Protein AF-X1BQ64-F1 (afdb_monomer_lite)

InterPro domains:
  IPR011990 Tetratricopeptide-like helical domain superfamily [G3DSA:1.25.40.10] (3-108)
  IPR011990 Tetratricopeptide-like helical domain superfamily [SSF48452] (9-136)

Sequence (144 aa):
MIAEEIETDLLERAKSEEKAYNWVEAANLYKSIIKLYLDNELIKKAAETYKRLGYVYSRAAETAEIAEEYLERYKNCVNAYKDAAKNYKQNGNRAEELECMAEALYFNGFIGYSHVEVRDFFSKSYDLFIKSSEIYSKEDDQEG

Secondary structure (DSSP, 8-state):
-HHHHHHHHHHHHHHHHHHTT-HHHHHHHHHHHHHHHHHTT-HHHHHHHHHHHHHHHHHHHHT-SSHHHHHHHHHHHHHHHHHHHHHHHHTT-HHHHHHHHHHHHHHHTTT-SSHHHHHHHHHHHHHHHHHHHHHHHHHHTT--

Foldseek 3Di:
DVLVVVLVVLVVVLVVCVVVLVLVVNLVSLVVNLVSCVVVVVLLVNLVSLLVSLVSLCSQLVVDPDPVSNLVSLVSSLVSLCSSLVSCVVVVNQLSNLLSQLSSLQSVLVNDDDPVSSVVSNVSSVVSNVVSVVVVVVVVVVVD

Radius of gyration: 16.23 Å; chains: 1; bounding box: 29×41×48 Å

Structure (mmCIF, N/CA/C/O backbone):
data_AF-X1BQ64-F1
#
_entry.id   AF-X1BQ64-F1
#
loop_
_atom_site.group_PDB
_atom_site.id
_atom_site.type_symbol
_atom_site.label_atom_id
_atom_site.label_alt_id
_atom_site.label_comp_id
_atom_site.label_asym_id
_atom_site.label_entity_id
_atom_site.label_seq_id
_atom_site.pdbx_PDB_ins_code
_atom_site.Cartn_x
_atom_site.Cartn_y
_atom_site.Cartn_z
_atom_site.occupancy
_atom_site.B_iso_or_equiv
_atom_site.auth_seq_id
_atom_site.auth_comp_id
_atom_site.auth_asym_id
_atom_site.auth_atom_id
_atom_site.pdbx_PDB_model_num
ATOM 1 N N . MET A 1 1 ? -16.000 -18.676 12.306 1.00 61.09 1 MET A N 1
ATOM 2 C CA . MET A 1 1 ? -15.314 -19.974 12.137 1.00 61.09 1 MET A CA 1
ATOM 3 C C . MET A 1 1 ? -14.824 -20.186 10.703 1.00 61.09 1 MET A C 1
ATOM 5 O O . MET A 1 1 ? -13.695 -19.806 10.466 1.00 61.09 1 MET A O 1
ATOM 9 N N . ILE A 1 2 ? -15.625 -20.629 9.715 1.00 66.88 2 ILE A N 1
ATOM 10 C CA . ILE A 1 2 ? -15.102 -20.884 8.342 1.00 66.88 2 ILE A CA 1
ATOM 11 C C . ILE A 1 2 ? -14.501 -19.624 7.678 1.00 66.88 2 ILE A C 1
ATOM 13 O O . ILE A 1 2 ? -13.438 -19.692 7.074 1.00 66.88 2 ILE A O 1
ATOM 17 N N . ALA A 1 3 ? -15.144 -18.458 7.811 1.00 72.81 3 ALA A N 1
ATOM 18 C CA . ALA A 1 3 ? -14.641 -17.214 7.215 1.00 72.81 3 ALA A CA 1
ATOM 19 C C . ALA A 1 3 ? -13.332 -16.709 7.857 1.00 72.81 3 ALA A C 1
ATOM 21 O O . ALA A 1 3 ? -12.485 -16.164 7.158 1.00 72.81 3 ALA A O 1
ATOM 22 N N . GLU A 1 4 ? -13.147 -16.932 9.162 1.00 78.69 4 GLU A N 1
ATOM 23 C CA . GLU A 1 4 ? -11.933 -16.537 9.895 1.00 78.69 4 GLU A CA 1
ATOM 24 C C . GLU A 1 4 ? -10.762 -17.479 9.588 1.00 78.69 4 GLU A C 1
ATOM 26 O O . GLU A 1 4 ? -9.623 -17.034 9.478 1.00 78.69 4 GLU A O 1
ATOM 31 N N . GLU A 1 5 ? -11.032 -18.774 9.398 1.00 82.69 5 GLU A N 1
ATOM 32 C CA . GLU A 1 5 ? -10.022 -19.743 8.955 1.00 82.69 5 GLU A CA 1
ATOM 33 C C . GLU A 1 5 ? -9.544 -19.430 7.531 1.00 82.69 5 GLU A C 1
ATOM 35 O O . GLU A 1 5 ? -8.342 -19.433 7.274 1.00 82.69 5 GLU A O 1
ATOM 40 N N . ILE A 1 6 ? -10.465 -19.076 6.625 1.00 85.94 6 ILE A N 1
ATOM 41 C CA . ILE A 1 6 ? -10.135 -18.647 5.256 1.00 85.94 6 ILE A CA 1
ATOM 42 C C . ILE A 1 6 ? -9.337 -17.336 5.260 1.00 85.94 6 ILE A C 1
ATOM 44 O O . ILE A 1 6 ? -8.346 -17.228 4.539 1.00 85.94 6 ILE A O 1
ATOM 48 N N . GLU A 1 7 ? -9.744 -16.343 6.060 1.00 90.50 7 GLU A N 1
ATOM 49 C CA . GLU A 1 7 ? -8.986 -15.096 6.253 1.00 90.50 7 GLU A CA 1
ATOM 50 C C . GLU A 1 7 ? -7.547 -15.396 6.686 1.00 90.50 7 GLU A C 1
ATOM 52 O O . GLU A 1 7 ? -6.596 -14.877 6.096 1.00 90.50 7 GLU A O 1
ATOM 57 N N . THR A 1 8 ? -7.397 -16.250 7.700 1.00 91.62 8 THR A N 1
ATOM 58 C CA . THR A 1 8 ? -6.100 -16.586 8.290 1.00 91.62 8 THR A CA 1
ATOM 59 C C . THR A 1 8 ? -5.190 -17.290 7.284 1.00 91.62 8 THR A C 1
ATOM 61 O O . THR A 1 8 ? -4.064 -16.835 7.084 1.00 91.62 8 THR A O 1
ATOM 64 N N . ASP A 1 9 ? -5.684 -18.324 6.590 1.00 94.56 9 ASP A N 1
ATOM 65 C CA . ASP A 1 9 ? -4.915 -19.050 5.565 1.00 94.56 9 ASP A CA 1
ATOM 66 C C . ASP A 1 9 ? -4.442 -18.116 4.443 1.00 94.56 9 ASP A C 1
ATOM 68 O O . ASP A 1 9 ? -3.261 -18.097 4.085 1.00 94.56 9 ASP A O 1
ATOM 72 N N . LEU A 1 10 ? -5.343 -17.277 3.920 1.00 95.31 10 LEU A N 1
ATOM 73 C CA . LEU A 1 10 ? -5.001 -16.328 2.862 1.00 95.31 10 LEU A CA 1
ATOM 74 C C . LEU A 1 10 ? -3.928 -15.338 3.318 1.00 95.31 10 LEU A C 1
ATOM 76 O O . LEU A 1 10 ? -3.000 -15.050 2.559 1.00 95.31 10 LEU A O 1
ATOM 80 N N . LEU A 1 11 ? -4.035 -14.819 4.543 1.00 95.62 11 LEU A N 1
ATOM 81 C CA . LEU A 1 11 ? -3.083 -13.850 5.077 1.00 95.62 11 LEU A CA 1
ATOM 82 C C . LEU A 1 11 ? -1.705 -14.470 5.330 1.00 95.62 11 LEU A C 1
ATOM 84 O O . LEU A 1 11 ? -0.687 -13.837 5.040 1.00 95.62 11 LEU A O 1
ATOM 88 N N . GLU A 1 12 ? -1.650 -15.692 5.858 1.00 97.06 12 GLU A N 1
ATOM 89 C CA . GLU A 1 12 ? -0.392 -16.418 6.052 1.00 97.06 12 GLU A CA 1
ATOM 90 C C . GLU A 1 12 ? 0.296 -16.707 4.720 1.00 97.06 12 GLU A C 1
ATOM 92 O O . GLU A 1 12 ? 1.495 -16.446 4.575 1.00 97.06 12 GLU A O 1
ATOM 97 N N . ARG A 1 13 ? -0.468 -17.147 3.716 1.00 98.00 13 ARG A N 1
ATOM 98 C CA . ARG A 1 13 ? 0.039 -17.363 2.358 1.00 98.00 13 ARG A CA 1
ATOM 99 C C . ARG A 1 13 ? 0.539 -16.068 1.731 1.00 98.00 13 ARG A C 1
ATOM 101 O O . ARG A 1 13 ? 1.666 -16.047 1.251 1.00 98.00 13 ARG A O 1
ATOM 108 N N . ALA A 1 14 ? -0.225 -14.975 1.812 1.00 98.06 14 ALA A N 1
ATOM 109 C CA . ALA A 1 14 ? 0.188 -13.672 1.281 1.00 98.06 14 ALA A CA 1
ATOM 110 C C . ALA A 1 14 ? 1.534 -13.229 1.874 1.00 98.06 14 ALA A C 1
ATOM 112 O O . ALA A 1 14 ? 2.447 -12.843 1.146 1.00 98.06 14 ALA A O 1
ATOM 113 N N . LYS A 1 15 ? 1.687 -13.359 3.198 1.00 97.75 15 LYS A N 1
ATOM 114 C CA . LYS A 1 15 ? 2.933 -13.046 3.911 1.00 97.75 15 LYS A CA 1
ATOM 115 C C . LYS A 1 15 ? 4.079 -13.988 3.541 1.00 97.75 15 LYS A C 1
ATOM 117 O O . LYS A 1 15 ? 5.228 -13.552 3.528 1.00 97.75 15 LYS A O 1
ATOM 122 N N . SER A 1 16 ? 3.800 -15.265 3.283 1.00 98.38 16 SER A N 1
ATOM 123 C CA . SER A 1 16 ? 4.810 -16.229 2.839 1.00 98.38 16 SER A CA 1
ATOM 124 C C . SER A 1 16 ? 5.330 -15.897 1.440 1.00 98.38 16 SER A C 1
ATOM 126 O O . SER A 1 16 ? 6.542 -15.830 1.252 1.00 98.38 16 SER A O 1
ATOM 128 N N . GLU A 1 17 ? 4.436 -15.623 0.489 1.00 98.56 17 GLU A N 1
ATOM 129 C CA . GLU A 1 17 ? 4.800 -15.205 -0.872 1.00 98.56 17 GLU A CA 1
ATOM 130 C C . GLU A 1 17 ? 5.589 -13.894 -0.859 1.00 98.56 17 GLU A C 1
ATOM 132 O O . GLU A 1 17 ? 6.604 -13.756 -1.539 1.00 98.56 17 GLU A O 1
ATOM 137 N N . GLU A 1 18 ? 5.184 -12.950 -0.008 1.00 97.69 18 GLU A N 1
ATOM 138 C CA . GLU A 1 18 ? 5.902 -11.697 0.175 1.00 97.69 18 GLU A CA 1
ATOM 139 C C . GLU A 1 18 ? 7.334 -11.918 0.700 1.00 97.69 18 GLU A C 1
ATOM 141 O O . GLU A 1 18 ? 8.289 -11.370 0.151 1.00 97.69 18 GLU A O 1
ATOM 146 N N . LYS A 1 19 ? 7.512 -12.768 1.721 1.00 97.62 19 LYS A N 1
ATOM 147 C CA . LYS A 1 19 ? 8.841 -13.144 2.242 1.00 97.62 19 LYS A CA 1
ATOM 148 C C . LYS A 1 19 ? 9.691 -13.894 1.215 1.00 97.62 19 LYS A C 1
ATOM 150 O O . LYS A 1 19 ? 10.915 -13.818 1.276 1.00 97.62 19 LYS A O 1
ATOM 155 N N . ALA A 1 20 ? 9.048 -14.618 0.304 1.00 98.19 20 ALA A N 1
ATOM 156 C CA . ALA A 1 20 ? 9.693 -15.328 -0.791 1.00 98.19 20 ALA A CA 1
ATOM 157 C C . ALA A 1 20 ? 9.993 -14.430 -2.006 1.00 98.19 20 ALA A C 1
ATOM 159 O O . ALA A 1 20 ? 10.523 -14.932 -2.992 1.00 98.19 20 ALA A O 1
ATOM 160 N N . TYR A 1 21 ? 9.706 -13.121 -1.939 1.00 97.62 21 TYR A N 1
ATOM 161 C CA . TYR A 1 21 ? 9.864 -12.162 -3.042 1.00 97.62 21 TYR A CA 1
ATOM 162 C C . TYR A 1 21 ? 8.944 -12.434 -4.249 1.00 97.62 21 TYR A C 1
ATOM 164 O O . TYR A 1 21 ? 9.131 -11.863 -5.324 1.00 97.62 21 TYR A O 1
ATOM 172 N N . ASN A 1 22 ? 7.902 -13.251 -4.071 1.00 98.06 22 ASN A N 1
ATOM 173 C CA . ASN A 1 22 ? 6.895 -13.556 -5.087 1.00 98.06 22 ASN A CA 1
ATOM 174 C C . ASN A 1 22 ? 5.824 -12.455 -5.118 1.00 98.06 22 ASN A C 1
ATOM 176 O O . ASN A 1 22 ? 4.651 -12.664 -4.802 1.00 98.06 22 ASN A O 1
ATOM 180 N N . TRP A 1 23 ? 6.239 -11.240 -5.482 1.00 98.25 23 TRP A N 1
ATOM 181 C CA . TRP A 1 23 ? 5.441 -10.023 -5.309 1.00 98.25 23 TRP A CA 1
ATOM 182 C C . TRP A 1 23 ? 4.087 -10.050 -6.024 1.00 98.25 23 TRP A C 1
ATOM 184 O O . TRP A 1 23 ? 3.084 -9.600 -5.475 1.00 98.25 23 TRP A O 1
ATOM 194 N N . VAL A 1 24 ? 4.035 -10.591 -7.243 1.00 97.56 24 VAL A N 1
ATOM 195 C CA . VAL A 1 24 ? 2.788 -10.661 -8.021 1.00 97.56 24 VAL A CA 1
ATOM 196 C C . VAL A 1 24 ? 1.768 -11.572 -7.336 1.00 97.56 24 VAL A C 1
ATOM 198 O O . VAL A 1 24 ? 0.597 -11.208 -7.230 1.00 97.56 24 VAL A O 1
ATOM 201 N N . GLU A 1 25 ? 2.214 -12.716 -6.816 1.00 98.38 25 GLU A N 1
ATOM 202 C CA . GLU A 1 25 ? 1.332 -13.653 -6.122 1.00 98.38 25 GLU A CA 1
ATOM 203 C C . GLU A 1 25 ? 0.868 -13.089 -4.775 1.00 98.38 25 GLU A C 1
ATOM 205 O O . GLU A 1 25 ? -0.328 -13.098 -4.476 1.00 98.38 25 GLU A O 1
ATOM 210 N N . ALA A 1 26 ? 1.776 -12.473 -4.011 1.00 98.50 26 ALA A N 1
ATOM 211 C CA . ALA A 1 26 ? 1.418 -11.762 -2.786 1.00 98.50 26 ALA A CA 1
ATOM 212 C C . ALA A 1 26 ? 0.346 -10.683 -3.044 1.00 98.50 26 ALA A C 1
ATOM 214 O O . ALA A 1 26 ? -0.633 -10.588 -2.302 1.00 98.50 26 ALA A O 1
ATOM 215 N N . ALA A 1 27 ? 0.468 -9.906 -4.127 1.00 98.38 27 ALA A N 1
ATOM 216 C CA . ALA A 1 27 ? -0.525 -8.897 -4.496 1.00 98.38 27 ALA A CA 1
ATOM 217 C C . ALA A 1 27 ? -1.903 -9.503 -4.823 1.00 98.38 27 ALA A C 1
ATOM 219 O O . ALA A 1 27 ? -2.931 -8.944 -4.427 1.00 98.38 27 ALA A O 1
ATOM 220 N N . ASN A 1 28 ? -1.949 -10.646 -5.513 1.00 98.19 28 ASN A N 1
ATOM 221 C CA . ASN A 1 28 ? -3.203 -11.344 -5.820 1.00 98.19 28 ASN A CA 1
ATOM 222 C C . ASN A 1 28 ? -3.909 -11.842 -4.549 1.00 98.19 28 ASN A C 1
ATOM 224 O O . ASN A 1 28 ? -5.133 -11.711 -4.413 1.00 98.19 28 ASN A O 1
ATOM 228 N N . LEU A 1 29 ? -3.139 -12.358 -3.590 1.00 98.50 29 LEU A N 1
ATOM 229 C CA . LEU A 1 29 ? -3.663 -12.800 -2.300 1.00 98.50 29 LEU A CA 1
ATOM 230 C C . LEU A 1 29 ? -4.183 -11.614 -1.478 1.00 98.50 29 LEU A C 1
ATOM 232 O O . LEU A 1 29 ? -5.324 -11.648 -1.018 1.00 98.50 29 LEU A O 1
ATOM 236 N N . TYR A 1 30 ? -3.424 -10.518 -1.383 1.00 98.50 30 TYR A N 1
ATOM 237 C CA . TYR A 1 30 ? -3.879 -9.307 -0.693 1.00 98.50 30 TYR A CA 1
ATOM 238 C C . TYR A 1 30 ? -5.149 -8.707 -1.313 1.00 98.50 30 TYR A C 1
ATOM 240 O O . TYR A 1 30 ? -6.047 -8.308 -0.574 1.00 98.50 30 TYR A O 1
ATOM 248 N N . LYS A 1 31 ? -5.299 -8.712 -2.645 1.00 98.12 31 LYS A N 1
ATOM 249 C CA . LYS A 1 31 ? -6.560 -8.325 -3.310 1.00 98.12 31 LYS A CA 1
ATOM 250 C C . LYS A 1 31 ? -7.748 -9.178 -2.862 1.00 98.12 31 LYS A C 1
ATOM 252 O O . LYS A 1 31 ? -8.836 -8.649 -2.636 1.00 98.12 31 LYS A O 1
ATOM 257 N N . SER A 1 32 ? -7.542 -10.487 -2.731 1.00 97.38 32 SER A N 1
ATOM 258 C CA . SER A 1 32 ? -8.586 -11.420 -2.290 1.00 97.38 32 SER A CA 1
ATOM 259 C C . SER A 1 32 ? -8.991 -11.158 -0.836 1.00 97.38 32 SER A C 1
ATOM 261 O O . SER A 1 32 ? -10.181 -11.111 -0.527 1.00 97.38 32 SER A O 1
ATOM 263 N N . ILE A 1 33 ? -8.011 -10.897 0.032 1.00 97.44 33 ILE A N 1
ATOM 264 C CA . ILE A 1 33 ? -8.221 -10.532 1.440 1.00 97.44 33 ILE A CA 1
ATOM 265 C C . ILE A 1 33 ? -8.971 -9.198 1.562 1.00 97.44 33 ILE A C 1
ATOM 267 O O . ILE A 1 33 ? -9.921 -9.092 2.331 1.00 97.44 33 ILE A O 1
ATOM 271 N N . ILE A 1 34 ? -8.598 -8.188 0.771 1.00 97.56 34 ILE A N 1
ATOM 272 C CA . ILE A 1 34 ? -9.287 -6.889 0.742 1.00 97.56 34 ILE A CA 1
ATOM 273 C C . ILE A 1 34 ? -10.762 -7.066 0.396 1.00 97.56 34 ILE A C 1
ATOM 275 O O . ILE A 1 34 ? -11.615 -6.500 1.076 1.00 97.56 34 ILE A O 1
ATOM 279 N N . LYS A 1 35 ? -11.071 -7.862 -0.635 1.00 96.38 35 LYS A N 1
ATOM 280 C CA . LYS A 1 35 ? -12.459 -8.144 -1.010 1.00 96.38 35 LYS A CA 1
ATOM 281 C C . LYS A 1 35 ? -13.223 -8.772 0.156 1.00 96.38 35 LYS A C 1
ATOM 283 O O . LYS A 1 35 ? -14.297 -8.290 0.493 1.00 96.38 35 LYS A O 1
ATOM 288 N N . LEU A 1 36 ? -12.635 -9.776 0.811 1.00 95.81 36 LEU A N 1
ATOM 289 C CA . LEU A 1 36 ? -13.225 -10.409 1.990 1.00 95.81 36 LEU A CA 1
ATOM 290 C C . LEU A 1 36 ? -13.492 -9.391 3.111 1.00 95.81 36 LEU A C 1
ATOM 292 O O . LEU A 1 36 ? -14.574 -9.396 3.693 1.00 95.81 36 LEU A O 1
ATOM 296 N N . TYR A 1 37 ? -12.548 -8.493 3.400 1.00 95.69 37 TYR A N 1
ATOM 297 C CA . TYR A 1 37 ? -12.737 -7.454 4.415 1.00 95.69 37 TYR A CA 1
ATOM 298 C C . TYR A 1 37 ? -13.831 -6.457 4.058 1.00 95.69 37 TYR A C 1
ATOM 300 O O . TYR A 1 37 ? -14.624 -6.106 4.928 1.00 95.69 37 TYR A O 1
ATOM 308 N N . LEU A 1 38 ? -13.904 -6.017 2.802 1.00 94.25 38 LEU A N 1
ATOM 309 C CA . LEU A 1 38 ? -14.946 -5.096 2.355 1.00 94.25 38 LEU A CA 1
ATOM 310 C C . LEU A 1 38 ? -16.334 -5.747 2.390 1.00 94.25 38 LEU A C 1
ATOM 312 O O . LEU A 1 38 ? -17.272 -5.114 2.866 1.00 94.25 38 LEU A O 1
ATOM 316 N N . ASP A 1 39 ? -16.450 -7.014 1.979 1.00 94.94 39 ASP A N 1
ATOM 317 C CA . ASP A 1 39 ? -17.705 -7.781 2.023 1.00 94.94 39 ASP A CA 1
ATOM 318 C C . ASP A 1 39 ? -18.225 -7.974 3.465 1.00 94.94 39 ASP A C 1
ATOM 320 O O . ASP A 1 39 ? -19.418 -8.189 3.669 1.00 94.94 39 ASP A O 1
ATOM 324 N N . ASN A 1 40 ? -17.345 -7.869 4.467 1.00 93.62 40 ASN A N 1
ATOM 325 C CA . ASN A 1 40 ? -17.672 -7.972 5.894 1.00 93.62 40 ASN A CA 1
ATOM 326 C C . ASN A 1 40 ? -17.602 -6.621 6.636 1.00 93.62 40 ASN A C 1
ATOM 328 O O . ASN A 1 40 ? -17.549 -6.602 7.863 1.00 93.62 40 ASN A O 1
ATOM 332 N N . GLU A 1 41 ? -17.560 -5.496 5.913 1.00 94.19 41 GLU A N 1
ATOM 333 C CA . GLU A 1 41 ? -17.507 -4.134 6.478 1.00 94.19 41 GLU A CA 1
ATOM 334 C C . GLU A 1 41 ? -16.303 -3.871 7.417 1.00 94.19 41 GLU A C 1
ATOM 336 O O . GLU A 1 41 ? -16.298 -2.945 8.230 1.00 94.19 41 GLU A O 1
ATOM 341 N N . LEU A 1 42 ? -15.218 -4.640 7.279 1.00 94.19 42 LEU A N 1
ATOM 342 C CA . LEU A 1 42 ? -13.988 -4.520 8.070 1.00 94.19 42 LEU A CA 1
ATOM 343 C C . LEU A 1 42 ? -13.058 -3.439 7.493 1.00 94.19 42 LEU A C 1
ATOM 345 O O . LEU A 1 42 ? -11.916 -3.702 7.108 1.00 94.19 42 LEU A O 1
ATOM 349 N N . ILE A 1 43 ? -13.543 -2.194 7.441 1.00 94.56 43 ILE A N 1
ATOM 350 C CA . ILE A 1 43 ? -12.898 -1.073 6.729 1.00 94.56 43 ILE A CA 1
ATOM 351 C C . ILE A 1 43 ? -11.468 -0.800 7.212 1.00 94.56 43 ILE A C 1
ATOM 353 O O . ILE A 1 43 ? -10.585 -0.526 6.399 1.00 94.56 43 ILE A O 1
ATOM 357 N N . LYS A 1 44 ? -11.205 -0.903 8.522 1.00 95.19 44 LYS A N 1
ATOM 358 C CA . LYS A 1 44 ? -9.856 -0.702 9.080 1.00 95.19 44 LYS A CA 1
ATOM 359 C C . LYS A 1 44 ? -8.861 -1.745 8.561 1.00 95.19 44 LYS A C 1
ATOM 361 O O . LYS A 1 44 ? -7.815 -1.371 8.037 1.00 95.19 44 LYS A O 1
ATOM 366 N N . LYS A 1 45 ? -9.218 -3.033 8.623 1.00 96.00 45 LYS A N 1
ATOM 367 C CA . LYS A 1 45 ? -8.375 -4.118 8.095 1.00 96.00 45 LYS A CA 1
ATOM 368 C C . LYS A 1 45 ? -8.179 -3.987 6.582 1.00 96.00 45 LYS A C 1
ATOM 370 O O . LYS A 1 45 ? -7.082 -4.220 6.074 1.00 96.00 45 LYS A O 1
ATOM 375 N N . ALA A 1 46 ? -9.220 -3.574 5.854 1.00 97.06 46 ALA A N 1
ATOM 376 C CA . ALA A 1 46 ? -9.112 -3.295 4.426 1.00 97.06 46 ALA A CA 1
ATOM 377 C C . ALA A 1 46 ? -8.100 -2.172 4.146 1.00 97.06 46 ALA A C 1
ATOM 379 O O . ALA A 1 46 ? -7.266 -2.335 3.263 1.00 97.06 46 ALA A O 1
ATOM 380 N N . ALA A 1 47 ? -8.124 -1.070 4.907 1.00 97.94 47 ALA A N 1
ATOM 381 C CA . ALA A 1 47 ? -7.175 0.041 4.765 1.00 97.94 47 ALA A CA 1
ATOM 382 C C . ALA A 1 47 ? -5.714 -0.406 4.951 1.00 97.94 47 ALA A C 1
ATOM 384 O O . ALA A 1 47 ? -4.879 -0.162 4.081 1.00 97.94 47 ALA A O 1
ATOM 385 N N . GLU A 1 48 ? -5.434 -1.136 6.034 1.00 98.00 48 GLU A N 1
ATOM 386 C CA . GLU A 1 48 ? -4.105 -1.693 6.329 1.00 98.00 48 GLU A CA 1
ATOM 387 C C . GLU A 1 48 ? -3.628 -2.629 5.208 1.00 98.00 48 GLU A C 1
ATOM 389 O O . GLU A 1 48 ? -2.474 -2.587 4.774 1.00 98.00 48 GLU A O 1
ATOM 394 N N . THR A 1 49 ? -4.543 -3.440 4.675 1.00 98.38 49 THR A N 1
ATOM 395 C CA . THR A 1 49 ? -4.227 -4.383 3.598 1.00 98.38 49 THR A CA 1
ATOM 396 C C . THR A 1 49 ? -4.025 -3.679 2.260 1.00 98.38 49 THR A C 1
ATOM 398 O O . THR A 1 49 ? -3.129 -4.060 1.511 1.00 98.38 49 THR A O 1
ATOM 401 N N . TYR A 1 50 ? -4.778 -2.617 1.962 1.00 98.75 50 TYR A N 1
ATOM 402 C CA . TYR A 1 50 ? -4.528 -1.755 0.804 1.00 98.75 50 TYR A CA 1
ATOM 403 C C . TYR A 1 50 ? -3.153 -1.079 0.888 1.00 98.75 50 TYR A C 1
ATOM 405 O O . TYR A 1 50 ? -2.429 -1.068 -0.108 1.00 98.75 50 TYR A O 1
ATOM 413 N N . LYS A 1 51 ? -2.752 -0.582 2.068 1.00 98.62 51 LYS A N 1
ATOM 414 C CA . LYS A 1 51 ? -1.409 -0.019 2.294 1.00 98.62 51 LYS A CA 1
ATOM 415 C C . LYS A 1 51 ? -0.330 -1.069 2.004 1.00 98.62 51 LYS A C 1
ATOM 417 O O . LYS A 1 51 ? 0.625 -0.793 1.277 1.00 98.62 51 LYS A O 1
ATOM 422 N N . ARG A 1 52 ? -0.513 -2.308 2.486 1.00 98.50 52 ARG A N 1
ATOM 423 C CA . ARG A 1 52 ? 0.414 -3.415 2.190 1.00 98.50 52 ARG A CA 1
ATOM 424 C C . ARG A 1 52 ? 0.420 -3.809 0.712 1.00 98.50 52 ARG A C 1
ATOM 426 O O . ARG A 1 52 ? 1.487 -4.067 0.165 1.00 98.50 52 ARG A O 1
ATOM 433 N N . LEU A 1 53 ? -0.737 -3.804 0.053 1.00 98.75 53 LEU A N 1
ATOM 434 C CA . LEU A 1 53 ? -0.857 -4.056 -1.383 1.00 98.75 53 LEU A CA 1
ATOM 435 C C . LEU A 1 53 ? -0.110 -2.996 -2.208 1.00 98.75 53 LEU A C 1
ATOM 437 O O . LEU A 1 53 ? 0.557 -3.354 -3.176 1.00 98.75 53 LEU A O 1
ATOM 441 N N . GLY A 1 54 ? -0.177 -1.719 -1.813 1.00 98.75 54 GLY A N 1
ATOM 442 C CA . GLY A 1 54 ? 0.605 -0.638 -2.419 1.00 98.75 54 GLY A CA 1
ATOM 443 C C . GLY A 1 54 ? 2.106 -0.922 -2.365 1.00 98.75 54 GLY A C 1
ATOM 444 O O . GLY A 1 54 ? 2.772 -0.928 -3.401 1.00 98.75 54 GLY A O 1
ATOM 445 N N . TYR A 1 55 ? 2.606 -1.283 -1.181 1.00 98.50 55 TYR A N 1
ATOM 446 C CA . TYR A 1 55 ? 3.997 -1.703 -0.996 1.00 98.50 55 TYR A CA 1
ATOM 447 C C . TYR A 1 55 ? 4.368 -2.898 -1.885 1.00 98.50 55 TYR A C 1
ATOM 449 O O . TYR A 1 55 ? 5.362 -2.860 -2.601 1.00 98.50 55 TYR A O 1
ATOM 457 N N . VAL A 1 56 ? 3.566 -3.961 -1.903 1.00 98.62 56 VAL A N 1
ATOM 458 C CA . VAL A 1 56 ? 3.876 -5.138 -2.728 1.00 98.62 56 VAL A CA 1
ATOM 459 C C . VAL A 1 56 ? 3.877 -4.801 -4.220 1.00 98.62 56 VAL A C 1
ATOM 461 O O . VAL A 1 56 ? 4.728 -5.301 -4.956 1.00 98.62 56 VAL A O 1
ATOM 464 N N . TYR A 1 57 ? 2.984 -3.922 -4.683 1.00 98.69 57 TYR A N 1
ATOM 465 C CA . TYR A 1 57 ? 2.995 -3.479 -6.074 1.00 98.69 57 TYR A CA 1
ATOM 466 C C . TYR A 1 57 ? 4.234 -2.675 -6.448 1.00 98.69 57 TYR A C 1
ATOM 468 O O . TYR A 1 57 ? 4.733 -2.857 -7.559 1.00 98.69 57 TYR A O 1
ATOM 476 N N . SER A 1 58 ? 4.749 -1.821 -5.559 1.00 98.38 58 SER A N 1
ATOM 477 C CA . SER A 1 58 ? 5.997 -1.104 -5.837 1.00 98.38 58 SER A CA 1
ATOM 478 C C . SER A 1 58 ? 7.174 -2.075 -5.957 1.00 98.38 58 SER A C 1
ATOM 480 O O . SER A 1 58 ? 7.935 -1.989 -6.918 1.00 98.38 58 SER A O 1
ATOM 482 N N . ARG A 1 59 ? 7.254 -3.085 -5.078 1.00 98.38 59 ARG A N 1
ATOM 483 C CA . ARG A 1 59 ? 8.263 -4.154 -5.176 1.00 98.38 59 ARG A CA 1
ATOM 484 C C . ARG A 1 59 ? 8.109 -4.986 -6.450 1.00 98.38 59 ARG A C 1
ATOM 486 O O . ARG A 1 59 ? 9.102 -5.286 -7.102 1.00 98.38 59 ARG A O 1
ATOM 493 N N . ALA A 1 60 ? 6.878 -5.310 -6.846 1.00 98.00 60 ALA A N 1
ATOM 494 C CA . ALA A 1 60 ? 6.616 -6.002 -8.106 1.00 98.00 60 ALA A CA 1
ATOM 495 C C . ALA A 1 60 ? 7.033 -5.158 -9.323 1.00 98.00 60 ALA A C 1
ATOM 497 O O . ALA A 1 60 ? 7.487 -5.710 -10.324 1.00 98.00 60 ALA A O 1
ATOM 498 N N . ALA A 1 61 ? 6.851 -3.835 -9.282 1.00 98.00 61 ALA A N 1
ATOM 499 C CA . ALA A 1 61 ? 7.262 -2.945 -10.368 1.00 98.00 61 ALA A CA 1
ATOM 500 C C . ALA A 1 61 ? 8.787 -2.956 -10.554 1.00 98.00 61 ALA A C 1
ATOM 502 O O . ALA A 1 61 ? 9.261 -3.017 -11.684 1.00 98.00 61 ALA A O 1
ATOM 503 N N . GLU A 1 62 ? 9.549 -2.987 -9.458 1.00 95.50 62 GLU A N 1
ATOM 504 C CA . GLU A 1 62 ? 11.017 -3.083 -9.480 1.00 95.50 62 GLU A CA 1
ATOM 505 C C . GLU A 1 62 ? 11.539 -4.390 -10.100 1.00 95.50 62 GLU A C 1
ATOM 507 O O . GLU A 1 62 ? 12.678 -4.436 -10.558 1.00 95.50 62 GLU A O 1
ATOM 512 N N . THR A 1 63 ? 10.720 -5.445 -10.142 1.00 95.88 63 THR A N 1
ATOM 513 C CA . THR A 1 63 ? 11.062 -6.734 -10.766 1.00 95.88 63 THR A CA 1
ATOM 514 C C . THR A 1 63 ? 10.415 -6.930 -12.140 1.00 95.88 63 THR A C 1
ATOM 516 O O . THR A 1 63 ? 10.331 -8.058 -12.618 1.00 95.88 63 THR A O 1
ATOM 519 N N . ALA A 1 64 ? 9.868 -5.879 -12.756 1.00 96.69 64 ALA A N 1
ATOM 520 C CA . ALA A 1 64 ? 9.293 -5.958 -14.096 1.00 96.69 64 ALA A CA 1
ATOM 521 C C . ALA A 1 64 ? 10.385 -6.078 -15.168 1.00 96.69 64 ALA A C 1
ATOM 523 O O . ALA A 1 64 ? 11.381 -5.358 -15.132 1.00 96.69 64 ALA A O 1
ATOM 524 N N . GLU A 1 65 ? 10.174 -6.959 -16.148 1.00 96.00 65 GLU A N 1
ATOM 525 C CA . GLU A 1 65 ? 11.122 -7.158 -17.256 1.00 96.00 65 GLU A CA 1
ATOM 526 C C . GLU A 1 65 ? 10.869 -6.199 -18.426 1.00 96.00 65 GLU A C 1
ATOM 528 O O . GLU A 1 65 ? 11.763 -5.954 -19.238 1.00 96.00 65 GLU A O 1
ATOM 533 N N . ILE A 1 66 ? 9.657 -5.638 -18.507 1.00 97.19 66 ILE A N 1
ATOM 534 C CA . ILE A 1 66 ? 9.240 -4.728 -19.576 1.00 97.19 66 ILE A CA 1
ATOM 535 C C . ILE A 1 66 ? 8.593 -3.456 -19.022 1.00 97.19 66 ILE A C 1
ATOM 537 O O . ILE A 1 66 ? 8.024 -3.433 -17.926 1.00 97.19 66 ILE A O 1
ATOM 541 N N . ALA A 1 67 ? 8.674 -2.381 -19.808 1.00 96.12 67 ALA A N 1
ATOM 542 C CA . ALA A 1 67 ? 8.211 -1.053 -19.415 1.00 96.12 67 ALA A CA 1
ATOM 543 C C . ALA A 1 67 ? 6.700 -1.013 -19.143 1.00 96.12 67 ALA A C 1
ATOM 545 O O . ALA A 1 67 ? 6.246 -0.312 -18.241 1.00 96.12 67 ALA A O 1
ATOM 546 N N . GLU A 1 68 ? 5.914 -1.780 -19.894 1.00 97.19 68 GLU A N 1
ATOM 547 C CA . GLU A 1 68 ? 4.465 -1.8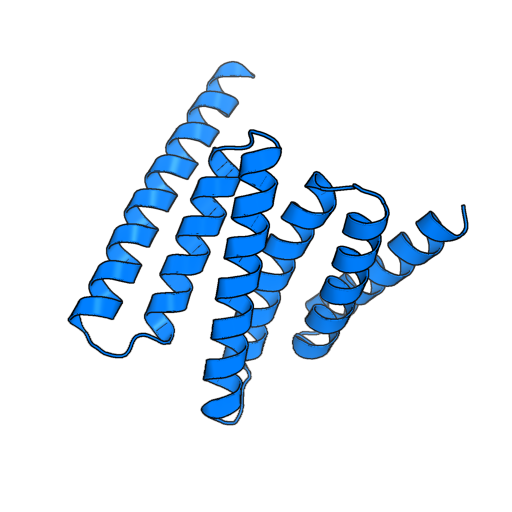55 -19.742 1.00 97.19 68 GLU A CA 1
ATOM 548 C C . GLU A 1 68 ? 4.082 -2.391 -18.356 1.00 97.19 68 GLU A C 1
ATOM 550 O O . GLU A 1 68 ? 3.281 -1.768 -17.656 1.00 97.19 68 GLU A O 1
ATOM 555 N N . GLU A 1 69 ? 4.712 -3.488 -17.923 1.00 97.44 69 GLU A N 1
ATOM 556 C CA . GLU A 1 69 ? 4.498 -4.077 -16.597 1.00 97.44 69 GLU A CA 1
ATOM 557 C C . GLU A 1 69 ? 4.950 -3.140 -15.478 1.00 97.44 69 GLU A C 1
ATOM 559 O O . GLU A 1 69 ? 4.247 -2.988 -14.480 1.00 97.44 69 GLU A O 1
ATOM 564 N N . TYR A 1 70 ? 6.103 -2.489 -15.646 1.00 97.50 70 TYR A N 1
ATOM 565 C CA . TYR A 1 70 ? 6.617 -1.501 -14.698 1.00 97.50 70 TYR A CA 1
ATOM 566 C C . TYR A 1 70 ? 5.596 -0.379 -14.460 1.00 97.50 70 TYR A C 1
ATOM 568 O O . TYR A 1 70 ? 5.218 -0.086 -13.321 1.00 97.50 70 TYR A O 1
ATOM 576 N N . LEU A 1 71 ? 5.092 0.216 -15.547 1.00 97.75 71 LEU A N 1
ATOM 577 C CA . LEU A 1 71 ? 4.123 1.309 -15.491 1.00 97.75 71 LEU A CA 1
ATOM 578 C C . LEU A 1 71 ? 2.780 0.852 -14.916 1.00 97.75 71 LEU A C 1
ATOM 580 O O . LEU A 1 71 ? 2.170 1.574 -14.125 1.00 97.75 71 LEU A O 1
ATOM 584 N N . GLU A 1 72 ? 2.296 -0.328 -15.305 1.00 98.12 72 GLU A N 1
ATOM 585 C CA . GLU A 1 72 ? 1.043 -0.875 -14.787 1.00 98.12 72 GLU A CA 1
ATOM 586 C C . GLU A 1 72 ? 1.132 -1.158 -13.283 1.00 98.12 72 GLU A C 1
ATOM 588 O O . GLU A 1 72 ? 0.239 -0.774 -12.521 1.00 98.12 72 GLU A O 1
ATOM 593 N N . ARG A 1 73 ? 2.225 -1.773 -12.825 1.00 98.19 73 ARG A N 1
ATOM 594 C CA . ARG A 1 73 ? 2.426 -2.099 -11.408 1.00 98.19 73 ARG A CA 1
ATOM 595 C C . ARG A 1 73 ? 2.533 -0.838 -10.552 1.00 98.19 73 ARG A C 1
ATOM 597 O O . ARG A 1 73 ? 1.883 -0.784 -9.509 1.00 98.19 73 ARG A O 1
ATOM 604 N N . TYR A 1 74 ? 3.213 0.218 -11.007 1.00 98.31 74 TYR A N 1
ATOM 605 C CA . TYR A 1 74 ? 3.194 1.496 -10.284 1.00 98.31 74 TYR A CA 1
ATOM 606 C C . TYR A 1 74 ? 1.825 2.183 -10.291 1.00 98.31 74 TYR A C 1
ATOM 608 O O . TYR A 1 74 ? 1.420 2.726 -9.263 1.00 98.31 74 TYR A O 1
ATOM 616 N N . LYS A 1 75 ? 1.053 2.114 -11.382 1.00 98.50 75 LYS A N 1
ATOM 617 C CA . LYS A 1 75 ? -0.342 2.598 -11.375 1.00 98.50 75 LYS A CA 1
ATOM 618 C C . LYS A 1 75 ? -1.187 1.849 -10.340 1.00 98.50 75 LYS A C 1
ATOM 620 O O . LYS A 1 75 ? -1.944 2.474 -9.598 1.00 98.50 75 LYS A O 1
ATOM 625 N N . ASN A 1 76 ? -1.028 0.529 -10.254 1.00 98.62 76 ASN A N 1
ATOM 626 C CA . ASN A 1 76 ? -1.712 -0.298 -9.261 1.00 98.62 76 ASN A CA 1
ATOM 627 C C . ASN A 1 76 ? -1.270 0.033 -7.825 1.00 98.62 76 ASN A C 1
ATOM 629 O O . ASN A 1 76 ? -2.124 0.139 -6.947 1.00 98.62 76 ASN A O 1
ATOM 633 N N . CYS A 1 77 ? 0.024 0.279 -7.601 1.00 98.69 77 CYS A N 1
ATOM 634 C CA . CYS A 1 77 ? 0.569 0.778 -6.335 1.00 98.69 77 CYS A CA 1
ATOM 635 C C . CYS A 1 77 ? -0.109 2.088 -5.902 1.00 98.69 77 CYS A C 1
ATOM 637 O O . CYS A 1 77 ? -0.690 2.168 -4.819 1.00 98.69 77 CYS A O 1
ATOM 639 N N . VAL A 1 78 ? -0.112 3.096 -6.782 1.00 98.69 78 VAL A N 1
ATOM 640 C CA . VAL A 1 78 ? -0.723 4.407 -6.520 1.00 98.69 78 VAL A CA 1
ATOM 641 C C . VAL A 1 78 ? -2.207 4.271 -6.178 1.00 98.69 78 VAL A C 1
ATOM 643 O O . VAL A 1 78 ? -2.691 4.929 -5.257 1.00 98.69 78 VAL A O 1
ATOM 646 N N . ASN A 1 79 ? -2.940 3.432 -6.910 1.00 98.75 79 ASN A N 1
ATOM 647 C CA . ASN A 1 79 ? -4.362 3.214 -6.655 1.00 98.75 79 ASN A CA 1
ATOM 648 C C . ASN A 1 79 ? -4.599 2.537 -5.299 1.00 98.75 79 ASN A C 1
ATOM 650 O O . ASN A 1 79 ? -5.457 2.994 -4.549 1.00 98.75 79 ASN A O 1
ATOM 654 N N . ALA A 1 80 ? -3.799 1.529 -4.943 1.00 98.81 80 ALA A N 1
ATOM 655 C CA . ALA A 1 80 ? -3.911 0.859 -3.650 1.00 98.81 80 ALA A CA 1
ATOM 656 C C . ALA A 1 80 ? -3.676 1.827 -2.476 1.00 98.81 80 ALA A C 1
ATOM 658 O O . ALA A 1 80 ? -4.467 1.849 -1.536 1.00 98.81 80 ALA A O 1
ATOM 659 N N . TYR A 1 81 ? -2.664 2.697 -2.552 1.00 98.88 81 TYR A N 1
ATOM 660 C CA . TYR A 1 81 ? -2.449 3.723 -1.526 1.00 98.88 81 TYR A CA 1
ATOM 661 C C . TYR A 1 81 ? -3.578 4.764 -1.468 1.00 98.88 81 TYR A C 1
ATOM 663 O O . TYR A 1 81 ? -3.969 5.188 -0.380 1.00 98.88 81 TYR A O 1
ATOM 671 N N . LYS A 1 82 ? -4.159 5.159 -2.608 1.00 98.75 82 LYS A N 1
ATOM 672 C CA . LYS A 1 82 ? -5.336 6.049 -2.622 1.00 98.75 82 LYS A CA 1
ATOM 673 C C . LYS A 1 82 ? -6.552 5.406 -1.952 1.00 98.75 82 LYS A C 1
ATOM 675 O O . LYS A 1 82 ? -7.259 6.087 -1.207 1.00 98.75 82 LYS A O 1
ATOM 680 N N . ASP A 1 83 ? -6.779 4.118 -2.190 1.00 98.69 83 ASP A N 1
ATOM 681 C CA . ASP A 1 83 ? -7.861 3.366 -1.550 1.00 98.69 83 ASP A CA 1
ATOM 682 C C . ASP A 1 83 ? -7.618 3.210 -0.040 1.00 98.69 83 ASP A C 1
ATOM 684 O O . ASP A 1 83 ? -8.538 3.430 0.753 1.00 98.69 83 ASP A O 1
ATOM 688 N N . ALA A 1 84 ? -6.373 2.946 0.378 1.00 98.62 84 ALA A N 1
ATOM 689 C CA . ALA A 1 84 ? -5.987 2.954 1.791 1.00 98.62 84 ALA A CA 1
ATOM 690 C C . ALA A 1 84 ? -6.290 4.310 2.445 1.00 98.62 84 ALA A C 1
ATOM 692 O O . ALA A 1 84 ? -6.999 4.367 3.450 1.00 98.62 84 ALA A O 1
ATOM 693 N N . ALA A 1 85 ? -5.833 5.411 1.836 1.00 98.62 85 ALA A N 1
ATOM 694 C CA . ALA A 1 85 ? -6.059 6.764 2.341 1.00 98.62 85 ALA A CA 1
ATOM 695 C C . ALA A 1 85 ? -7.554 7.084 2.489 1.00 98.62 85 ALA A C 1
ATOM 697 O O . ALA A 1 85 ? -7.983 7.624 3.510 1.00 98.62 85 ALA A O 1
ATOM 698 N N . LYS A 1 86 ? -8.374 6.709 1.498 1.00 98.31 86 LYS A N 1
ATOM 699 C CA . LYS A 1 86 ? -9.831 6.886 1.552 1.00 98.31 86 LYS A CA 1
ATOM 700 C C . LYS A 1 86 ? -10.443 6.166 2.757 1.00 98.31 86 LYS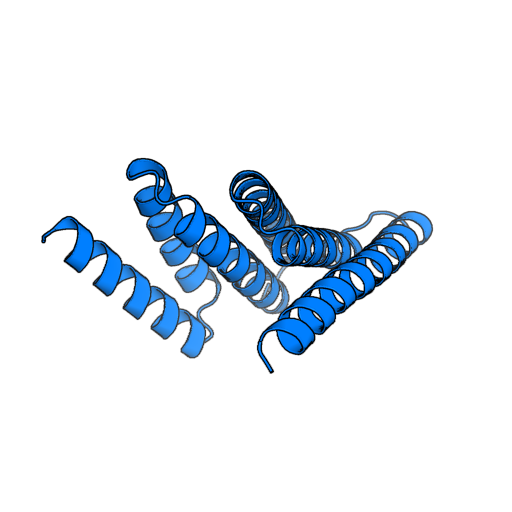 A C 1
ATOM 702 O O . LYS A 1 86 ? -11.280 6.754 3.442 1.00 98.31 86 LYS A O 1
ATOM 707 N N . ASN A 1 87 ? -10.025 4.933 3.029 1.00 97.06 87 ASN A N 1
ATOM 708 C CA . ASN A 1 87 ? -10.546 4.151 4.150 1.00 97.06 87 ASN A CA 1
ATOM 709 C C . ASN A 1 87 ? -10.036 4.678 5.504 1.00 97.06 87 ASN A C 1
ATOM 711 O O . ASN A 1 87 ? -10.813 4.783 6.451 1.00 97.06 87 ASN A O 1
ATOM 715 N N . TYR A 1 88 ? -8.767 5.090 5.605 1.00 97.69 88 TYR A N 1
ATOM 716 C CA . TYR A 1 88 ? -8.236 5.719 6.821 1.00 97.69 88 TYR A CA 1
ATOM 717 C C . TYR A 1 88 ? -8.942 7.033 7.155 1.00 97.69 88 TYR A C 1
ATOM 719 O O . TYR A 1 88 ? -9.302 7.253 8.312 1.00 97.69 88 TYR A O 1
ATOM 727 N N . LYS A 1 89 ? -9.253 7.844 6.137 1.00 96.75 89 LYS A N 1
ATOM 728 C CA . LYS A 1 89 ? -10.069 9.051 6.291 1.00 96.75 89 LYS A CA 1
ATOM 729 C C . LYS A 1 89 ? -11.446 8.748 6.884 1.00 96.75 89 LYS A C 1
ATOM 731 O O . LYS A 1 89 ? -11.898 9.463 7.773 1.00 96.75 89 LYS A O 1
ATOM 736 N N . GLN A 1 90 ? -12.120 7.703 6.397 1.00 92.94 90 GLN A N 1
ATOM 737 C CA . GLN A 1 90 ? -13.432 7.286 6.913 1.00 92.94 90 GLN A CA 1
ATOM 738 C C . GLN A 1 90 ? -13.362 6.839 8.377 1.00 92.94 90 GLN A C 1
ATOM 740 O O . GLN A 1 90 ? -14.290 7.097 9.137 1.00 92.94 90 GLN A O 1
ATOM 745 N N . ASN A 1 91 ? -12.245 6.231 8.774 1.00 90.25 91 ASN A N 1
ATOM 746 C CA . ASN A 1 91 ? -11.999 5.781 10.142 1.00 90.25 91 ASN A CA 1
ATOM 747 C C . ASN A 1 91 ? -11.425 6.879 11.059 1.00 90.25 91 ASN A C 1
ATOM 749 O O . ASN A 1 91 ? -11.123 6.599 12.216 1.00 90.25 91 ASN A O 1
ATOM 753 N N . GLY A 1 92 ? -11.233 8.106 10.558 1.00 93.56 92 GLY A N 1
ATOM 754 C CA . GLY A 1 92 ? -10.674 9.223 11.323 1.00 93.56 92 GLY A CA 1
ATOM 755 C C . GLY A 1 92 ? -9.170 9.133 11.607 1.00 93.56 92 GLY A C 1
ATOM 756 O O . GLY A 1 92 ? -8.655 9.967 12.348 1.00 93.56 92 GLY A O 1
ATOM 757 N N . ASN A 1 93 ? -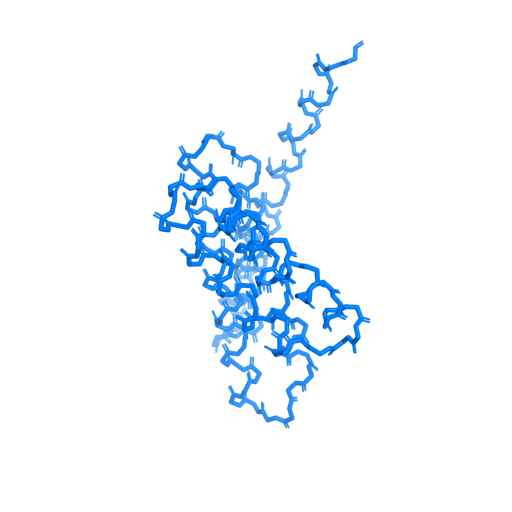8.448 8.172 11.019 1.00 95.69 93 ASN A N 1
ATOM 758 C CA . ASN A 1 93 ? -7.001 8.050 11.199 1.00 95.69 93 ASN A CA 1
ATOM 759 C C . ASN A 1 93 ? -6.271 8.991 10.231 1.00 95.69 93 ASN A C 1
ATOM 761 O O . ASN A 1 93 ? -5.954 8.635 9.093 1.00 95.69 93 ASN A O 1
ATOM 765 N N . ARG A 1 94 ? -6.054 10.228 10.684 1.00 97.12 94 ARG A N 1
ATOM 766 C CA . ARG A 1 94 ? -5.489 11.292 9.852 1.00 97.12 94 ARG A CA 1
ATOM 767 C C . ARG A 1 94 ? -4.014 11.072 9.521 1.00 97.12 94 ARG A C 1
ATOM 769 O O . ARG A 1 94 ? -3.615 11.441 8.420 1.00 97.12 94 ARG A O 1
ATOM 776 N N . ALA A 1 95 ? -3.223 10.504 10.432 1.00 97.38 95 ALA A N 1
ATOM 777 C CA . ALA A 1 95 ? -1.811 10.224 10.177 1.00 97.38 95 A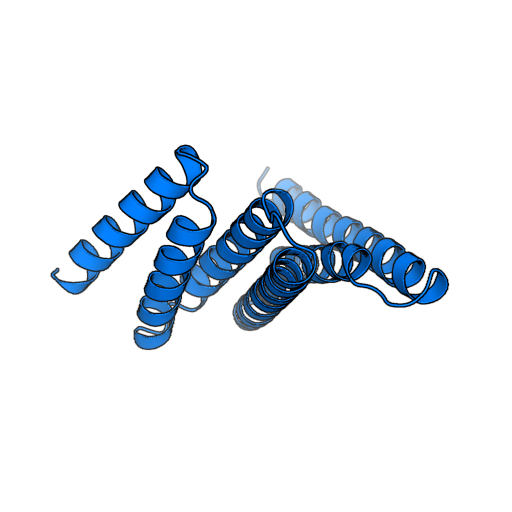LA A CA 1
ATOM 778 C C . ALA A 1 95 ? -1.672 9.229 9.016 1.00 97.38 95 ALA A C 1
ATOM 780 O O . ALA A 1 95 ? -1.131 9.569 7.967 1.00 97.38 95 ALA A O 1
ATOM 781 N N . GLU A 1 96 ? -2.315 8.068 9.129 1.00 98.06 96 GLU A N 1
ATOM 782 C CA . GLU A 1 96 ? -2.287 7.035 8.090 1.00 98.06 96 GLU A CA 1
ATOM 783 C C . GLU A 1 96 ? -2.896 7.492 6.752 1.00 98.06 96 GLU A C 1
ATOM 785 O O . GLU A 1 96 ? -2.401 7.133 5.680 1.00 98.06 96 GLU A O 1
ATOM 790 N N . GLU A 1 97 ? -3.947 8.325 6.778 1.00 98.44 97 GLU A N 1
ATOM 791 C CA . GLU A 1 97 ? -4.477 8.954 5.560 1.00 98.44 97 GLU A CA 1
ATOM 792 C C . GLU A 1 97 ? -3.390 9.769 4.845 1.00 98.44 97 GLU A C 1
ATOM 794 O O . GLU A 1 97 ? -3.192 9.617 3.637 1.00 98.44 97 GLU A O 1
ATOM 799 N N . LEU A 1 98 ? -2.700 10.644 5.584 1.00 98.56 98 LEU A N 1
ATOM 800 C CA . LEU A 1 98 ? -1.664 11.518 5.040 1.00 98.56 98 LEU A CA 1
ATOM 801 C C . LEU A 1 98 ? -0.459 10.727 4.537 1.00 98.56 98 LEU A C 1
ATOM 803 O O . LEU A 1 98 ? 0.038 11.026 3.452 1.00 98.56 98 LEU A O 1
ATOM 807 N N . GLU A 1 99 ? -0.030 9.713 5.282 1.00 98.56 99 GLU A N 1
ATOM 808 C CA . GLU A 1 99 ? 1.054 8.813 4.895 1.00 98.56 99 GLU A CA 1
ATOM 809 C C . GLU A 1 99 ? 0.733 8.090 3.581 1.00 98.56 99 GLU A C 1
ATOM 811 O O . GLU A 1 99 ? 1.508 8.142 2.628 1.00 98.56 99 GLU A O 1
ATOM 816 N N . CYS A 1 100 ? -0.460 7.500 3.463 1.00 98.75 100 CYS A N 1
ATOM 817 C CA . CYS A 1 100 ? -0.879 6.828 2.234 1.00 98.75 100 CYS A CA 1
ATOM 818 C C . CYS A 1 100 ? -0.992 7.803 1.047 1.00 98.75 100 CYS A C 1
ATOM 820 O O . CYS A 1 100 ? -0.630 7.465 -0.081 1.00 98.75 100 CYS A O 1
ATOM 822 N N . MET A 1 101 ? -1.463 9.034 1.272 1.00 98.81 101 MET A N 1
ATOM 823 C CA . MET A 1 101 ? -1.455 10.067 0.229 1.00 98.81 101 MET A CA 1
ATOM 824 C C . MET A 1 101 ? -0.030 10.451 -0.189 1.00 98.81 101 MET A C 1
ATOM 826 O O . MET A 1 101 ? 0.212 10.683 -1.377 1.00 98.81 101 MET A O 1
ATOM 830 N N . ALA A 1 102 ? 0.900 10.519 0.765 1.00 98.75 102 ALA A N 1
ATOM 831 C CA . ALA A 1 102 ? 2.304 10.802 0.510 1.00 98.75 102 ALA A CA 1
ATOM 832 C C . ALA A 1 102 ? 2.941 9.704 -0.350 1.00 98.75 102 ALA A C 1
ATOM 834 O O . ALA A 1 102 ? 3.568 10.024 -1.361 1.00 98.75 102 ALA A O 1
ATOM 835 N N . GLU A 1 103 ? 2.705 8.435 -0.017 1.00 98.75 103 GLU A N 1
ATOM 836 C CA . GLU A 1 103 ? 3.158 7.272 -0.789 1.00 98.75 103 GLU A CA 1
ATOM 837 C C . GLU A 1 103 ? 2.581 7.269 -2.211 1.00 98.75 103 GLU A C 1
ATOM 839 O O . GLU A 1 103 ? 3.305 7.129 -3.197 1.00 98.75 103 GLU A O 1
ATOM 844 N N . ALA A 1 104 ? 1.276 7.519 -2.361 1.00 98.81 104 ALA A N 1
ATOM 845 C CA . ALA A 1 104 ? 0.653 7.612 -3.679 1.00 98.81 104 ALA A CA 1
ATOM 846 C C . ALA A 1 104 ? 1.294 8.711 -4.548 1.00 98.81 104 ALA A C 1
ATOM 848 O O . ALA A 1 104 ? 1.468 8.530 -5.754 1.00 98.81 104 ALA A O 1
ATOM 849 N N . LEU A 1 105 ? 1.638 9.863 -3.967 1.00 98.75 105 LEU A N 1
ATOM 850 C CA . LEU A 1 105 ? 2.346 10.931 -4.678 1.00 98.75 105 LEU A CA 1
ATOM 851 C C . LEU A 1 105 ? 3.792 10.544 -4.990 1.00 98.75 105 LEU A C 1
ATOM 853 O O . LEU A 1 105 ? 4.231 10.754 -6.117 1.00 98.75 105 LEU A O 1
ATOM 857 N N . TYR A 1 106 ? 4.499 9.930 -4.043 1.00 98.62 106 TYR A N 1
ATOM 858 C CA . TYR A 1 106 ? 5.860 9.441 -4.244 1.00 98.62 106 TYR A CA 1
ATOM 859 C C . TYR A 1 106 ? 5.928 8.510 -5.457 1.00 98.62 106 TYR A C 1
ATOM 861 O O . TYR A 1 106 ? 6.702 8.747 -6.385 1.00 98.62 106 TYR A O 1
ATOM 869 N N . PHE A 1 107 ? 5.039 7.517 -5.514 1.00 98.38 107 PHE A N 1
ATOM 870 C CA . PHE A 1 107 ? 5.008 6.561 -6.616 1.00 98.38 107 PHE A CA 1
ATOM 871 C C . PHE A 1 107 ? 4.500 7.149 -7.938 1.00 98.38 107 PHE A C 1
ATOM 873 O O . PHE A 1 107 ? 4.953 6.723 -9.000 1.00 98.38 107 PHE A O 1
ATOM 880 N N . ASN A 1 108 ? 3.657 8.189 -7.913 1.00 97.75 108 ASN A N 1
ATOM 881 C CA . ASN A 1 108 ? 3.346 8.951 -9.131 1.00 97.75 108 ASN A CA 1
ATOM 882 C C . ASN A 1 108 ? 4.591 9.621 -9.735 1.00 97.75 108 ASN A C 1
ATOM 884 O O . ASN A 1 108 ? 4.669 9.762 -10.953 1.00 97.75 108 ASN A O 1
ATOM 888 N N . GLY A 1 109 ? 5.587 9.982 -8.920 1.00 97.56 109 GLY A N 1
ATOM 889 C CA . GLY A 1 109 ? 6.856 10.536 -9.394 1.00 97.56 109 GLY A CA 1
ATOM 890 C C . GLY A 1 109 ? 7.633 9.606 -10.337 1.00 97.56 109 GLY A C 1
ATOM 891 O O . GLY A 1 109 ? 8.357 10.092 -11.201 1.00 97.56 109 GLY A O 1
ATOM 892 N N . PHE A 1 110 ? 7.443 8.287 -10.242 1.00 96.31 110 PHE A N 1
ATOM 893 C CA . PHE A 1 110 ? 8.103 7.305 -11.117 1.00 96.31 110 PHE A CA 1
ATOM 894 C C . PHE A 1 110 ? 7.405 7.119 -12.468 1.00 96.31 110 PHE A C 1
ATOM 896 O O . PHE A 1 110 ? 8.005 6.597 -13.404 1.00 96.31 110 PHE A O 1
ATOM 903 N N . ILE A 1 111 ? 6.146 7.545 -12.578 1.00 96.31 111 ILE A N 1
ATOM 904 C CA . ILE A 1 111 ? 5.318 7.376 -13.782 1.00 96.31 111 ILE A CA 1
ATOM 905 C C . ILE A 1 111 ? 4.836 8.709 -14.370 1.00 96.31 111 ILE A C 1
ATOM 907 O O . ILE A 1 111 ? 3.967 8.717 -15.242 1.00 96.31 111 ILE A O 1
ATOM 911 N N . GLY A 1 112 ? 5.369 9.832 -13.882 1.00 92.56 112 GLY A N 1
ATOM 912 C CA . GLY A 1 112 ? 5.041 11.168 -14.373 1.00 92.56 112 GLY A CA 1
ATOM 913 C C . GLY A 1 112 ? 5.551 11.410 -15.796 1.00 92.56 112 GLY A C 1
ATOM 914 O O . GLY A 1 112 ? 6.554 10.843 -16.227 1.00 92.56 112 GLY A O 1
ATOM 915 N N . TYR A 1 113 ? 4.871 12.290 -16.529 1.00 91.56 113 TYR A N 1
ATOM 916 C CA . TYR A 1 113 ? 5.132 12.539 -17.950 1.00 91.56 113 TYR A CA 1
ATOM 917 C C . TYR A 1 113 ? 6.121 13.685 -18.195 1.00 91.56 113 TYR A C 1
ATOM 919 O O . TYR A 1 113 ? 6.614 13.850 -19.310 1.00 91.56 113 TYR A O 1
ATOM 927 N N . SER A 1 114 ? 6.411 14.509 -17.180 1.00 95.62 114 SER A N 1
ATOM 928 C CA . SER A 1 114 ? 7.338 15.640 -17.304 1.00 95.62 114 SER A CA 1
ATOM 929 C C . SER A 1 114 ? 8.135 15.906 -16.029 1.00 95.62 114 SER A C 1
ATOM 931 O O . SER A 1 114 ? 7.667 15.654 -14.922 1.00 95.62 114 SER A O 1
ATOM 933 N N . HIS A 1 115 ? 9.316 16.518 -16.163 1.00 93.88 115 HIS A N 1
ATOM 934 C CA . HIS A 1 115 ? 10.141 16.901 -15.010 1.00 93.88 115 HIS A CA 1
ATOM 935 C C . HIS A 1 115 ? 9.430 17.839 -14.024 1.00 93.88 115 HIS A C 1
ATOM 937 O O . HIS A 1 115 ? 9.663 17.754 -12.820 1.00 93.88 115 HIS A O 1
ATOM 943 N N . VAL A 1 116 ? 8.580 18.745 -14.519 1.00 96.25 116 VAL A N 1
ATOM 944 C CA . VAL A 1 116 ? 7.836 19.683 -13.665 1.00 96.25 116 VAL A CA 1
ATOM 945 C C . VAL A 1 116 ? 6.807 18.936 -12.821 1.00 96.25 116 VAL A C 1
ATOM 947 O O . VAL A 1 116 ? 6.731 19.175 -11.619 1.00 96.25 116 VAL A O 1
ATOM 950 N N . GLU A 1 117 ? 6.066 18.018 -13.440 1.00 95.88 117 GLU A N 1
ATOM 951 C CA . GLU A 1 117 ? 5.074 17.172 -12.772 1.00 95.88 117 GLU A CA 1
ATOM 952 C C . GLU A 1 117 ? 5.730 16.230 -11.754 1.00 95.88 117 GLU A C 1
ATOM 954 O O . GLU A 1 117 ? 5.318 16.181 -10.599 1.00 95.88 117 GLU A O 1
ATOM 959 N N . VAL A 1 118 ? 6.808 15.547 -12.145 1.00 97.38 118 VAL A N 1
ATOM 960 C CA . VAL A 1 118 ? 7.551 14.636 -11.263 1.00 97.38 118 VAL A CA 1
ATOM 961 C C . VAL A 1 118 ? 8.078 15.364 -10.024 1.00 97.38 118 VAL A C 1
ATOM 963 O O . VAL A 1 118 ? 7.935 14.875 -8.904 1.00 97.38 118 VAL A O 1
ATOM 966 N N . ARG A 1 119 ? 8.646 16.565 -10.196 1.00 97.88 119 ARG A N 1
ATOM 967 C CA . ARG A 1 119 ? 9.104 17.385 -9.066 1.00 97.88 119 ARG A CA 1
ATOM 968 C C . ARG A 1 119 ? 7.950 17.758 -8.137 1.00 97.88 119 ARG A C 1
ATOM 970 O O . ARG A 1 119 ? 8.109 17.682 -6.925 1.00 97.88 119 ARG A O 1
ATOM 977 N N . ASP A 1 120 ? 6.813 18.159 -8.698 1.00 97.81 120 ASP A N 1
ATOM 978 C CA . ASP A 1 120 ? 5.624 18.517 -7.923 1.00 97.81 120 ASP A CA 1
ATOM 979 C C . ASP A 1 120 ? 5.100 17.329 -7.099 1.00 97.81 120 ASP A C 1
ATOM 981 O O . ASP A 1 120 ? 4.798 17.492 -5.915 1.00 97.81 120 ASP A O 1
ATOM 985 N N . PHE A 1 121 ? 5.083 16.121 -7.672 1.00 98.44 121 PHE A N 1
ATOM 986 C CA . PHE A 1 121 ? 4.726 14.902 -6.944 1.00 98.44 121 PHE A CA 1
ATOM 987 C C . PHE A 1 121 ? 5.643 14.641 -5.747 1.00 98.44 121 PHE A C 1
ATOM 989 O O . PHE A 1 121 ? 5.146 14.470 -4.632 1.00 98.44 121 PHE A O 1
ATOM 996 N N . PHE A 1 122 ? 6.964 14.662 -5.942 1.00 98.31 122 PHE A N 1
ATOM 997 C CA . PHE A 1 122 ? 7.906 14.414 -4.849 1.00 98.31 122 PHE A CA 1
ATOM 998 C C . PHE A 1 122 ? 7.862 15.501 -3.770 1.00 98.31 122 PHE A C 1
ATOM 1000 O O . PHE A 1 122 ? 7.872 15.174 -2.585 1.00 98.31 122 PHE A O 1
ATOM 1007 N N . SER A 1 123 ? 7.751 16.780 -4.147 1.00 98.38 123 SER A N 1
ATOM 1008 C CA . SER A 1 123 ? 7.618 17.873 -3.175 1.00 98.38 123 SER A CA 1
ATOM 1009 C C . SER A 1 123 ? 6.349 17.737 -2.332 1.00 98.38 123 SER A C 1
ATOM 1011 O O . SER A 1 123 ? 6.413 17.819 -1.109 1.00 98.38 123 SER A O 1
ATOM 1013 N N . LYS A 1 124 ? 5.201 17.455 -2.959 1.00 98.62 124 LYS A N 1
ATOM 1014 C CA . LYS A 1 124 ? 3.943 17.259 -2.225 1.00 98.62 124 LYS A CA 1
ATOM 1015 C C . LYS A 1 124 ? 3.984 16.017 -1.342 1.00 98.62 124 LYS A C 1
ATOM 1017 O O . LYS A 1 124 ? 3.465 16.057 -0.234 1.00 98.62 124 LYS A O 1
ATOM 1022 N N . SER A 1 125 ? 4.589 14.929 -1.819 1.00 98.69 125 SER A N 1
ATOM 1023 C CA . SER A 1 125 ? 4.790 13.716 -1.023 1.00 98.69 125 SER A CA 1
ATOM 1024 C C . SER A 1 125 ? 5.570 14.020 0.260 1.00 98.69 125 SER A C 1
ATOM 1026 O O . SER A 1 125 ? 5.101 13.709 1.353 1.00 98.69 125 SER A O 1
ATOM 1028 N N . TYR A 1 126 ? 6.698 14.725 0.140 1.00 98.44 126 TYR A N 1
ATOM 1029 C CA . TYR A 1 126 ? 7.522 15.132 1.277 1.00 98.44 126 TYR A CA 1
ATOM 1030 C C . TYR A 1 126 ? 6.741 15.964 2.308 1.00 98.44 126 TYR A C 1
ATOM 1032 O O . TYR A 1 126 ? 6.760 15.651 3.499 1.00 98.44 126 TYR A O 1
ATOM 1040 N N . ASP A 1 127 ? 5.981 16.965 1.853 1.00 98.56 127 ASP A N 1
ATOM 1041 C CA . ASP A 1 127 ? 5.157 17.800 2.736 1.00 98.56 127 ASP A CA 1
ATOM 1042 C C . ASP A 1 127 ? 4.097 16.988 3.498 1.00 98.56 127 ASP A C 1
ATOM 1044 O O . ASP A 1 127 ? 3.756 17.313 4.638 1.00 98.56 127 ASP A O 1
ATOM 1048 N N . LEU A 1 128 ? 3.531 15.953 2.869 1.00 98.62 128 LEU A N 1
ATOM 1049 C CA . LEU A 1 128 ? 2.544 15.086 3.512 1.00 98.62 128 LEU A CA 1
ATOM 1050 C C . LEU A 1 128 ? 3.185 14.134 4.525 1.00 98.62 128 LEU A C 1
ATOM 1052 O O . LEU A 1 128 ? 2.616 13.963 5.602 1.00 98.62 128 LEU A O 1
ATOM 1056 N N . PHE A 1 129 ? 4.367 13.580 4.238 1.00 98.38 129 PHE A N 1
ATOM 1057 C CA . PHE A 1 129 ? 5.102 12.762 5.208 1.00 98.38 129 PHE A CA 1
ATOM 1058 C C . PHE A 1 129 ? 5.463 13.550 6.468 1.00 98.38 129 PHE A C 1
ATOM 1060 O O . PHE A 1 129 ? 5.264 13.039 7.568 1.00 98.38 129 PHE A O 1
ATOM 1067 N N . ILE A 1 130 ? 5.906 14.807 6.331 1.00 98.19 130 ILE A N 1
ATOM 1068 C CA . ILE A 1 130 ? 6.156 15.682 7.489 1.00 98.19 130 ILE A CA 1
ATOM 1069 C C . ILE A 1 130 ? 4.889 15.819 8.333 1.00 98.19 130 ILE A C 1
ATOM 1071 O O . ILE A 1 130 ? 4.912 15.553 9.531 1.00 98.19 130 ILE A O 1
ATOM 1075 N N . LYS A 1 131 ? 3.761 16.175 7.708 1.00 98.19 131 LYS A N 1
ATOM 1076 C CA . LYS A 1 131 ? 2.489 16.355 8.425 1.00 98.19 131 LYS A CA 1
ATOM 1077 C C . LYS A 1 131 ? 2.013 15.073 9.102 1.00 98.19 131 LYS A C 1
ATOM 1079 O O . LYS A 1 131 ? 1.461 15.145 10.192 1.00 98.19 131 LYS A O 1
ATOM 1084 N N . SER A 1 132 ? 2.204 13.920 8.463 1.00 97.50 132 SER A N 1
ATOM 1085 C CA . SER A 1 132 ? 1.898 12.622 9.067 1.00 97.50 132 SER A CA 1
ATOM 1086 C C . SER A 1 132 ? 2.767 12.367 10.298 1.00 97.50 132 SER A C 1
ATOM 1088 O O . SER A 1 132 ? 2.248 12.026 11.357 1.00 97.50 132 SER A O 1
ATOM 1090 N N . SER A 1 133 ? 4.081 12.586 10.182 1.00 96.38 133 SER A N 1
ATOM 1091 C CA . SER A 1 133 ? 5.035 12.398 11.279 1.00 96.38 133 SER A CA 1
ATOM 1092 C C . SER A 1 133 ? 4.738 13.309 12.470 1.00 96.38 133 SER A C 1
ATOM 1094 O O . SER A 1 133 ? 4.829 12.867 13.608 1.00 96.38 133 SER A O 1
ATOM 1096 N N . GLU A 1 134 ? 4.355 14.565 12.225 1.00 96.69 134 GLU A N 1
ATOM 1097 C CA . GLU A 1 134 ? 3.979 15.511 13.281 1.00 96.69 134 GLU A CA 1
ATOM 1098 C C . GLU A 1 134 ? 2.747 15.070 14.081 1.00 96.69 134 GLU A C 1
ATOM 1100 O O . GLU A 1 134 ? 2.593 15.488 15.229 1.00 96.69 134 GLU A O 1
ATOM 1105 N N . ILE A 1 135 ? 1.842 14.288 13.481 1.00 95.31 135 ILE A N 1
ATOM 1106 C CA . ILE A 1 135 ? 0.677 13.739 14.185 1.00 95.31 135 ILE A CA 1
ATOM 1107 C C . ILE A 1 135 ? 1.124 12.590 15.084 1.00 95.31 135 ILE A C 1
ATOM 1109 O O . ILE A 1 135 ? 0.859 12.657 16.279 1.00 95.31 135 ILE A O 1
ATOM 1113 N N . TYR A 1 136 ? 1.869 11.616 14.547 1.00 90.69 136 TYR A N 1
ATOM 1114 C CA . TYR A 1 136 ? 2.372 10.489 15.340 1.00 90.69 136 TYR A CA 1
ATOM 1115 C C . TYR A 1 136 ? 3.176 10.951 16.560 1.00 90.69 136 TYR A C 1
ATOM 1117 O O . TYR A 1 136 ? 2.905 10.511 17.669 1.00 90.69 136 TYR A O 1
ATOM 1125 N N . SER A 1 137 ? 4.091 11.916 16.398 1.00 90.06 137 SER A N 1
ATOM 1126 C CA . SER A 1 137 ? 4.879 12.420 17.534 1.00 90.06 137 SER A CA 1
ATOM 1127 C C . SER A 1 137 ? 4.019 13.043 18.640 1.00 90.06 137 SER A C 1
ATOM 1129 O O . SER A 1 137 ? 4.344 12.916 19.812 1.00 90.06 137 SER A O 1
ATOM 1131 N N . LYS A 1 138 ? 2.907 13.703 18.291 1.00 89.00 138 LYS A N 1
ATOM 1132 C CA . LYS A 1 138 ? 1.989 14.283 19.286 1.00 89.00 138 LYS A CA 1
ATOM 1133 C C . LYS A 1 138 ? 1.127 13.234 19.979 1.00 89.00 138 LYS A C 1
ATOM 1135 O O . LYS A 1 138 ? 0.680 13.491 21.091 1.00 89.00 138 LYS A O 1
ATOM 1140 N N . GLU A 1 139 ? 0.830 12.129 19.301 1.00 82.38 139 GLU A N 1
ATOM 1141 C CA . GLU A 1 139 ? 0.104 10.995 19.878 1.00 82.38 139 GLU A CA 1
ATOM 1142 C C . GLU A 1 139 ? 1.006 10.247 20.871 1.00 82.38 139 GLU A C 1
ATOM 1144 O O . GLU A 1 139 ? 0.589 10.027 22.005 1.00 82.38 139 GLU A O 1
ATOM 1149 N N . ASP A 1 140 ? 2.270 9.996 20.510 1.00 72.19 140 ASP A N 1
ATOM 1150 C CA . ASP A 1 140 ? 3.268 9.374 21.394 1.00 72.19 140 ASP A CA 1
ATOM 1151 C C . ASP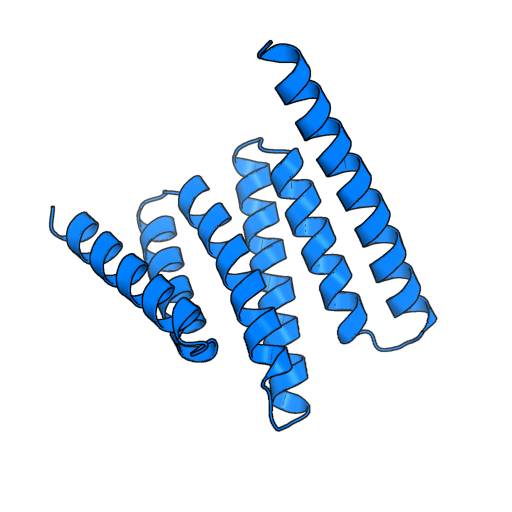 A 1 140 ? 3.523 10.208 22.666 1.00 72.19 140 ASP A C 1
ATOM 1153 O O . ASP A 1 140 ? 3.587 9.668 23.771 1.00 72.19 140 ASP A O 1
ATOM 1157 N N . ASP A 1 141 ? 3.608 11.538 22.535 1.00 66.88 141 ASP A N 1
ATOM 1158 C CA . ASP A 1 141 ? 3.796 12.463 23.664 1.00 66.88 141 ASP A CA 1
ATOM 1159 C C . ASP A 1 141 ? 2.596 12.497 24.640 1.00 66.88 141 ASP A C 1
ATOM 1161 O O . ASP A 1 141 ? 2.727 13.001 25.756 1.00 66.88 141 ASP A O 1
ATOM 1165 N N . GLN A 1 142 ? 1.414 12.009 24.240 1.00 62.28 142 GLN A N 1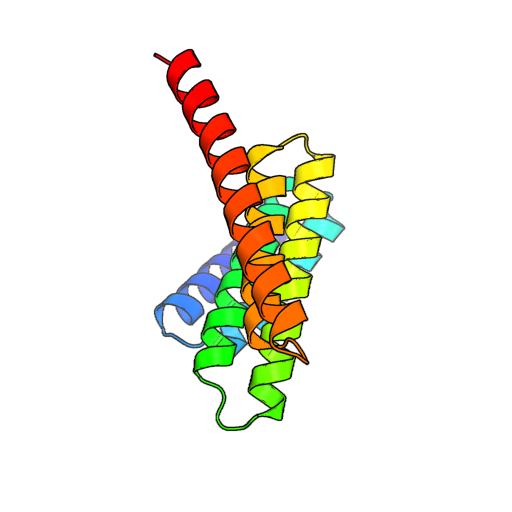
ATOM 1166 C CA . GLN A 1 142 ? 0.211 11.956 25.087 1.00 62.28 142 GLN A CA 1
ATOM 1167 C C . GLN A 1 142 ? 0.049 10.630 25.843 1.00 62.28 142 GLN A C 1
ATOM 1169 O O . GLN A 1 142 ? -0.756 10.566 26.775 1.00 62.28 142 GLN A O 1
ATOM 1174 N N . GLU A 1 143 ? 0.790 9.588 25.463 1.00 56.59 143 GLU A N 1
ATOM 1175 C CA . GLU A 1 143 ? 0.739 8.264 26.097 1.00 56.59 143 GLU A CA 1
ATOM 1176 C C . GLU A 1 143 ? 1.820 8.052 27.184 1.00 56.59 143 GLU A C 1
ATOM 1178 O O . GLU A 1 143 ? 1.810 7.013 27.851 1.00 56.59 143 GLU A O 1
ATOM 1183 N N . GLY A 1 144 ? 2.724 9.023 27.390 1.00 46.03 144 GLY A N 1
ATOM 1184 C CA . GLY A 1 144 ? 3.796 9.012 28.407 1.00 46.03 144 GLY A CA 1
ATOM 1185 C C . GLY A 1 144 ? 3.486 9.801 29.677 1.00 46.03 144 GLY A C 1
ATOM 1186 O O . GLY A 1 144 ? 3.866 9.311 30.767 1.00 46.03 144 GLY A O 1
#

pLDDT: mean 94.77, std 8.53, range [46.03, 98.88]

Organism: NCBI:txid412755